Protein AF-A0A0M8SW76-F1 (afdb_monomer_lite)

Secondary structure (DSSP, 8-state):
--HHHHHHHHHHHHTTTS---HHHHHHHHTT--SSPPPGGGHHHHHHHHTS-HHHHHHHHHHHHHS--TTTTS-GGGGGGHHHHTTS-GGGHHHHHHHHHHHHHHHHHHHHHHHHHHHTT---------

Sequence (129 aa):
MTFSQMEAKTWSVGGKEGSRSSAWWNNMANYEMETPPAPKYIPGVAEVLKVSERRVSELVSEQWYGVRPDDEVPERLRDLIPLLEDVDPVDLAVVEELVIALGKKRALAERLARIEAGGEAEEGGSKAA

pLDDT: mean 84.81, std 12.57, range [41.41, 95.06]

Radius of gyration: 26.3 Å; chains: 1; bounding box: 54×26×86 Å

Structure (mmCIF, N/CA/C/O backbone):
data_AF-A0A0M8SW76-F1
#
_entry.id   AF-A0A0M8SW76-F1
#
loop_
_atom_site.group_PDB
_atom_site.id
_atom_site.type_symbol
_atom_site.label_atom_id
_atom_site.label_alt_id
_atom_site.label_comp_id
_atom_site.label_asym_id
_atom_site.label_entity_id
_atom_site.label_seq_id
_atom_site.pdbx_PDB_ins_code
_atom_site.Cartn_x
_atom_site.Cartn_y
_atom_site.Cartn_z
_atom_site.occupancy
_atom_site.B_iso_or_equiv
_atom_site.auth_seq_id
_atom_site.auth_comp_id
_atom_site.auth_asym_id
_atom_site.auth_atom_id
_atom_site.pdbx_PDB_model_num
ATOM 1 N N . MET A 1 1 ? 23.291 -1.955 -0.327 1.00 82.44 1 MET A N 1
ATOM 2 C CA . MET A 1 1 ? 23.077 -2.357 -1.735 1.00 82.44 1 MET A CA 1
ATOM 3 C C . MET A 1 1 ? 23.560 -1.213 -2.610 1.00 82.44 1 MET A C 1
ATOM 5 O O . MET A 1 1 ? 23.230 -0.080 -2.291 1.00 82.44 1 MET A O 1
ATOM 9 N N . THR A 1 2 ? 24.380 -1.468 -3.629 1.00 93.25 2 THR A N 1
ATOM 10 C CA . THR A 1 2 ? 24.856 -0.428 -4.561 1.00 93.25 2 THR A CA 1
ATOM 11 C C . THR A 1 2 ? 23.803 -0.132 -5.631 1.00 93.25 2 THR A C 1
ATOM 13 O O . THR A 1 2 ? 22.945 -0.973 -5.898 1.00 93.25 2 THR A O 1
ATOM 16 N N . PHE A 1 3 ? 23.876 1.024 -6.296 1.00 92.31 3 PHE A N 1
ATOM 17 C CA . PHE A 1 3 ? 22.931 1.365 -7.369 1.00 92.31 3 PHE A CA 1
ATOM 18 C C . PHE A 1 3 ? 22.978 0.387 -8.551 1.00 92.31 3 PHE A C 1
ATOM 20 O O . PHE A 1 3 ? 21.935 0.046 -9.101 1.00 92.31 3 PHE A O 1
ATOM 27 N N . SER A 1 4 ? 24.148 -0.173 -8.865 1.00 90.00 4 SER A N 1
ATOM 28 C CA . SER A 1 4 ? 24.271 -1.233 -9.877 1.00 90.00 4 SER A CA 1
ATOM 29 C C . SER A 1 4 ? 23.625 -2.550 -9.447 1.00 90.00 4 SER A C 1
ATOM 31 O O . SER A 1 4 ? 23.060 -3.260 -10.275 1.00 90.00 4 SER A O 1
ATOM 33 N N . GLN A 1 5 ? 23.641 -2.871 -8.149 1.00 90.81 5 GLN A N 1
ATOM 34 C CA . GLN A 1 5 ? 22.888 -4.013 -7.618 1.00 90.81 5 GLN A CA 1
ATOM 35 C C . GLN A 1 5 ? 21.371 -3.766 -7.672 1.00 90.81 5 GLN A C 1
ATOM 37 O O . GLN A 1 5 ? 20.614 -4.700 -7.936 1.00 90.81 5 GLN A O 1
ATOM 42 N N . MET A 1 6 ? 20.922 -2.526 -7.450 1.00 91.25 6 MET A N 1
ATOM 43 C CA . MET A 1 6 ? 19.508 -2.151 -7.576 1.00 91.25 6 MET A CA 1
ATOM 44 C C . MET A 1 6 ? 19.031 -2.243 -9.029 1.00 91.25 6 MET A C 1
ATOM 46 O O . MET A 1 6 ? 17.987 -2.834 -9.297 1.00 91.25 6 MET A O 1
ATOM 50 N N . GLU A 1 7 ? 19.818 -1.739 -9.980 1.00 90.12 7 GLU A N 1
ATOM 51 C CA . GLU A 1 7 ? 19.549 -1.867 -11.415 1.00 90.12 7 GLU A CA 1
ATOM 52 C C . GLU A 1 7 ? 19.384 -3.335 -11.824 1.00 90.12 7 GLU A C 1
ATOM 54 O O . GLU A 1 7 ? 18.339 -3.709 -12.362 1.00 90.12 7 GLU A O 1
ATOM 59 N N . ALA A 1 8 ? 20.345 -4.191 -11.460 1.00 88.25 8 ALA A N 1
ATOM 60 C CA . ALA A 1 8 ? 20.278 -5.625 -11.737 1.00 88.25 8 ALA A CA 1
ATOM 61 C C . ALA A 1 8 ? 19.006 -6.280 -11.165 1.00 88.25 8 ALA A C 1
ATOM 63 O O . ALA A 1 8 ? 18.368 -7.095 -11.834 1.00 88.25 8 ALA A O 1
ATOM 64 N N . LYS A 1 9 ? 18.587 -5.886 -9.955 1.00 87.44 9 LYS A N 1
ATOM 65 C CA . LYS A 1 9 ? 17.333 -6.362 -9.356 1.00 87.44 9 LYS A CA 1
ATOM 66 C C . LYS A 1 9 ? 16.104 -5.932 -10.144 1.00 87.44 9 LYS A C 1
ATOM 68 O O . LYS A 1 9 ? 15.262 -6.774 -10.442 1.00 87.44 9 LYS A O 1
ATOM 73 N N . THR A 1 10 ? 16.000 -4.663 -10.532 1.00 86.69 10 THR A N 1
ATOM 74 C CA . THR A 1 10 ? 14.848 -4.211 -11.333 1.00 86.69 10 THR A CA 1
ATOM 75 C C . THR A 1 10 ? 14.765 -4.926 -12.684 1.00 86.69 10 THR A C 1
ATOM 77 O O . THR A 1 10 ? 13.668 -5.231 -13.150 1.00 86.69 10 THR A O 1
ATOM 80 N N . TRP A 1 11 ? 15.914 -5.266 -13.280 1.00 85.75 11 TRP A N 1
ATOM 81 C CA . TRP A 1 11 ? 15.980 -6.033 -14.523 1.00 85.75 11 TRP A CA 1
ATOM 82 C C . TRP A 1 11 ? 15.420 -7.453 -14.360 1.00 85.75 11 TRP A C 1
ATOM 84 O O . TRP A 1 11 ? 14.710 -7.935 -15.242 1.00 85.75 11 TRP A O 1
ATOM 94 N N . SER A 1 12 ? 15.661 -8.097 -13.213 1.00 81.00 12 SER A N 1
ATOM 95 C CA . SER A 1 12 ? 15.129 -9.438 -12.926 1.00 81.00 12 SER A CA 1
ATOM 96 C C . SER A 1 12 ? 13.597 -9.505 -12.823 1.00 81.00 12 SER A C 1
ATOM 98 O O . SER A 1 12 ? 13.037 -10.586 -12.969 1.00 81.00 12 SER A O 1
ATOM 100 N N . VAL A 1 13 ? 12.927 -8.364 -12.619 1.00 83.81 13 VAL A N 1
ATOM 101 C CA . VAL A 1 13 ? 11.463 -8.271 -12.476 1.00 83.81 13 VAL A CA 1
ATOM 102 C C . VAL A 1 13 ? 10.798 -7.761 -13.753 1.00 83.81 13 VAL A C 1
ATOM 104 O O . VAL A 1 13 ? 9.911 -8.409 -14.295 1.00 83.81 13 VAL A O 1
ATOM 107 N N . GLY A 1 14 ? 11.218 -6.593 -14.247 1.00 72.69 14 GLY A N 1
ATOM 108 C CA . GLY A 1 14 ? 10.539 -5.885 -15.340 1.00 72.69 14 GLY A CA 1
ATOM 109 C C . GLY A 1 14 ? 11.193 -6.044 -16.713 1.00 72.69 14 GLY A C 1
ATOM 110 O O . GLY A 1 14 ? 10.818 -5.349 -17.659 1.00 72.69 14 GLY A O 1
ATOM 111 N N . GLY A 1 15 ? 12.224 -6.885 -16.834 1.00 79.62 15 GLY A N 1
ATOM 112 C CA . GLY A 1 15 ? 13.052 -6.929 -18.036 1.00 79.62 15 GLY A CA 1
ATOM 113 C C . GLY A 1 15 ? 13.793 -5.606 -18.279 1.00 79.62 15 GLY A C 1
ATOM 114 O O . GLY A 1 15 ? 13.884 -4.741 -17.408 1.00 79.62 15 GLY A O 1
ATOM 115 N N . LYS A 1 16 ? 14.358 -5.434 -19.480 1.00 75.12 16 LYS A N 1
ATOM 116 C CA . LYS A 1 16 ? 15.168 -4.247 -19.815 1.00 75.12 16 LYS A CA 1
ATOM 117 C C . LYS A 1 16 ? 14.337 -2.955 -19.827 1.00 75.12 16 LYS A C 1
ATOM 119 O O . LYS A 1 16 ? 14.847 -1.892 -19.494 1.00 75.12 16 LYS A O 1
ATOM 124 N N . GLU A 1 17 ? 13.061 -3.043 -20.199 1.00 78.00 17 GLU A N 1
ATOM 125 C CA . GLU A 1 17 ? 12.171 -1.883 -20.355 1.00 78.00 17 GLU A CA 1
ATOM 126 C C . GLU A 1 17 ? 11.498 -1.429 -19.050 1.00 78.00 17 GLU A C 1
ATOM 128 O O . GLU A 1 17 ? 11.131 -0.254 -18.935 1.00 78.00 17 GLU A O 1
ATOM 133 N N . GLY A 1 18 ? 11.353 -2.339 -18.079 1.00 77.25 18 GLY A N 1
ATOM 134 C CA . GLY A 1 18 ? 10.843 -2.072 -16.729 1.00 77.25 18 GLY A CA 1
ATOM 135 C C . GLY A 1 18 ? 11.939 -1.847 -15.680 1.00 77.25 18 GLY A C 1
ATOM 136 O O . GLY A 1 18 ? 11.634 -1.650 -14.505 1.00 77.25 18 GLY A O 1
ATOM 137 N N . SER A 1 19 ? 13.212 -1.858 -16.084 1.00 85.38 19 SER A N 1
ATOM 138 C CA . SER A 1 19 ? 14.360 -1.625 -15.202 1.00 85.38 19 SER A CA 1
ATOM 139 C C . SER A 1 19 ? 14.689 -0.136 -15.045 1.00 85.38 19 SER A C 1
ATOM 141 O O . SER A 1 19 ? 14.457 0.677 -15.946 1.00 85.38 19 SER A O 1
ATOM 143 N N . ARG A 1 20 ? 15.256 0.234 -13.890 1.00 89.50 20 ARG A N 1
ATOM 144 C CA . ARG A 1 20 ? 15.817 1.566 -13.633 1.00 89.50 20 ARG A CA 1
ATOM 145 C C . ARG A 1 20 ? 17.331 1.494 -13.517 1.00 89.50 20 ARG A C 1
ATOM 147 O O . ARG A 1 20 ? 17.856 0.660 -12.785 1.00 89.50 20 ARG A O 1
ATOM 154 N N . SER A 1 21 ? 18.006 2.399 -14.223 1.00 90.69 21 SER A N 1
ATOM 155 C CA . SER A 1 21 ? 19.465 2.447 -14.277 1.00 90.69 21 SER A CA 1
ATOM 156 C C . SER A 1 21 ? 20.084 2.864 -12.945 1.00 90.69 21 SER A C 1
ATOM 158 O O . SER A 1 21 ? 19.452 3.537 -12.129 1.00 90.69 21 SER A O 1
ATOM 160 N N . SER A 1 22 ? 21.361 2.536 -12.753 1.00 91.38 22 SER A N 1
ATOM 161 C CA . SER A 1 22 ? 22.146 2.988 -11.598 1.00 91.38 22 SER A CA 1
ATOM 162 C C . SER A 1 22 ? 22.096 4.513 -11.418 1.00 91.38 22 SER A C 1
ATOM 164 O O . SER A 1 22 ? 21.979 5.005 -10.299 1.00 91.38 22 SER A O 1
ATOM 166 N N . ALA A 1 23 ? 22.143 5.265 -12.525 1.00 92.06 23 ALA A N 1
ATOM 167 C CA . ALA A 1 23 ? 22.047 6.724 -12.511 1.00 92.06 23 ALA A CA 1
ATOM 168 C C . ALA A 1 23 ? 20.671 7.208 -12.030 1.00 92.06 23 ALA A C 1
ATOM 170 O O . ALA A 1 23 ? 20.589 8.146 -11.247 1.00 92.06 23 ALA A O 1
ATOM 171 N N . TRP A 1 24 ? 19.592 6.532 -12.438 1.00 93.12 24 TRP A N 1
ATOM 172 C CA . TRP A 1 24 ? 18.248 6.852 -11.960 1.00 93.12 24 TRP A CA 1
ATOM 173 C C . TRP A 1 24 ? 18.137 6.680 -10.439 1.00 93.12 24 TRP A C 1
ATOM 175 O O . TRP A 1 24 ? 17.621 7.560 -9.757 1.00 93.12 24 TRP A O 1
ATOM 185 N N . TRP A 1 25 ? 18.673 5.581 -9.897 1.00 93.19 25 TRP A N 1
ATOM 186 C CA . TRP A 1 25 ? 18.692 5.346 -8.450 1.00 93.19 25 TRP A CA 1
ATOM 187 C C . TRP A 1 25 ? 19.529 6.380 -7.692 1.00 93.19 25 TRP A C 1
ATOM 189 O O . TRP A 1 25 ? 19.120 6.812 -6.618 1.00 93.19 25 TRP A O 1
ATOM 199 N N . ASN A 1 26 ? 20.659 6.809 -8.262 1.00 94.12 26 ASN A N 1
ATOM 200 C CA . ASN A 1 26 ? 21.468 7.886 -7.696 1.00 94.12 26 ASN A CA 1
ATOM 201 C C . ASN A 1 26 ? 20.686 9.205 -7.623 1.00 94.12 26 ASN A C 1
ATOM 203 O O . ASN A 1 26 ? 20.648 9.831 -6.569 1.00 94.12 26 ASN A O 1
ATOM 207 N N . ASN A 1 27 ? 20.014 9.598 -8.706 1.00 93.69 27 ASN A N 1
ATOM 208 C CA . ASN A 1 27 ? 19.226 10.832 -8.726 1.00 93.69 27 ASN A CA 1
ATOM 209 C C . ASN A 1 27 ? 18.050 10.760 -7.745 1.00 93.69 27 ASN A C 1
ATOM 211 O O . ASN A 1 27 ? 17.775 11.725 -7.039 1.00 93.69 27 ASN A O 1
ATOM 215 N N . MET A 1 28 ? 17.387 9.602 -7.649 1.00 90.25 28 MET A N 1
ATOM 21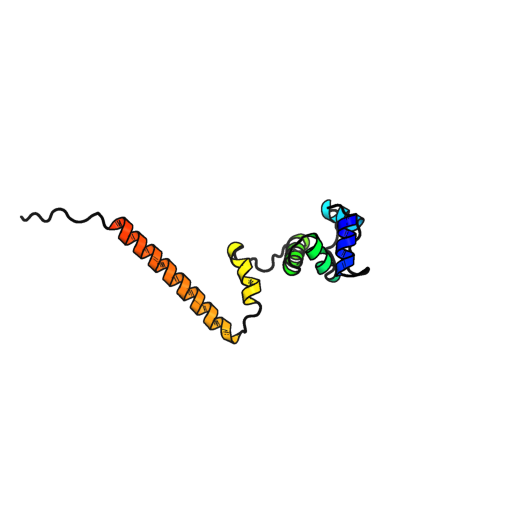6 C CA . MET A 1 28 ? 16.317 9.389 -6.676 1.00 90.25 28 MET A CA 1
ATOM 217 C C . MET A 1 28 ? 16.823 9.517 -5.232 1.00 90.25 28 MET A C 1
ATOM 219 O O . MET A 1 28 ? 16.194 10.207 -4.435 1.00 90.25 28 MET A O 1
ATOM 223 N N . ALA A 1 29 ? 17.984 8.940 -4.909 1.00 89.94 29 ALA A N 1
ATOM 224 C CA . ALA A 1 29 ? 18.584 9.040 -3.578 1.00 89.94 29 ALA A CA 1
ATOM 225 C C . ALA A 1 29 ? 19.001 10.473 -3.196 1.00 89.94 29 ALA A C 1
ATOM 227 O O . ALA A 1 29 ? 19.006 10.809 -2.013 1.00 89.94 29 ALA A O 1
ATOM 228 N N . ASN A 1 30 ? 19.328 11.311 -4.184 1.00 93.31 30 ASN A N 1
ATOM 229 C CA . ASN A 1 30 ? 19.709 12.712 -3.986 1.00 93.31 30 ASN A CA 1
ATOM 230 C C . ASN A 1 30 ? 18.539 13.698 -4.158 1.00 93.31 30 ASN A C 1
ATOM 232 O O . ASN A 1 30 ? 18.759 14.903 -4.107 1.00 93.31 30 ASN A O 1
ATOM 236 N N . TYR A 1 31 ? 17.304 13.213 -4.338 1.00 88.12 31 TYR A N 1
ATOM 237 C CA . TYR A 1 31 ? 16.115 14.042 -4.592 1.00 88.12 31 TYR A CA 1
ATOM 238 C C . TYR A 1 31 ? 16.216 14.926 -5.852 1.00 88.12 31 TYR A C 1
ATOM 240 O O . TYR A 1 31 ? 15.550 15.950 -5.963 1.00 88.12 31 TYR A O 1
ATOM 248 N N . GLU A 1 32 ? 16.999 14.504 -6.844 1.00 93.38 32 GLU A N 1
ATOM 249 C CA . GLU A 1 32 ? 17.219 15.213 -8.117 1.00 93.38 32 GLU A CA 1
ATOM 250 C C . GLU A 1 32 ? 16.229 14.762 -9.209 1.00 93.38 32 GLU A C 1
ATOM 252 O O . GLU A 1 32 ? 16.535 14.738 -10.401 1.00 93.38 32 GLU A O 1
ATOM 257 N N . MET A 1 33 ? 15.035 14.328 -8.804 1.00 90.56 33 MET A N 1
ATOM 258 C CA . MET A 1 33 ? 14.008 13.788 -9.695 1.00 90.56 33 MET A CA 1
ATOM 259 C C . MET A 1 33 ? 12.926 14.835 -9.970 1.00 90.56 33 MET A C 1
ATOM 261 O O . MET A 1 33 ? 12.162 15.187 -9.077 1.00 90.56 33 MET A O 1
ATOM 265 N N . GLU A 1 34 ? 12.802 15.271 -11.224 1.00 87.75 34 GLU A N 1
ATOM 266 C CA . GLU A 1 34 ? 11.781 16.252 -11.633 1.00 87.75 34 GLU A CA 1
ATOM 267 C C . GLU A 1 34 ? 10.384 15.637 -11.815 1.00 87.75 34 GLU A C 1
ATOM 269 O O . GLU A 1 34 ? 9.369 16.311 -11.662 1.00 87.75 34 GLU A O 1
ATOM 274 N N . THR A 1 35 ? 10.315 14.343 -12.137 1.00 91.12 35 THR A N 1
ATOM 275 C CA . THR A 1 35 ? 9.059 13.641 -12.441 1.00 91.12 35 THR A CA 1
ATOM 276 C C . THR A 1 35 ? 8.973 12.307 -11.706 1.00 91.12 35 THR A C 1
ATOM 278 O O . THR A 1 35 ? 10.008 11.648 -11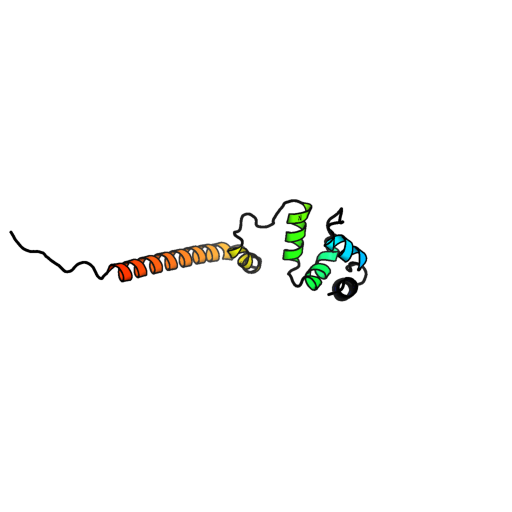.539 1.00 91.12 35 THR A O 1
ATOM 281 N N . PRO A 1 36 ? 7.765 11.845 -11.341 1.00 92.12 36 PRO A N 1
ATOM 282 C CA . PRO A 1 36 ? 7.597 10.550 -10.698 1.00 92.12 36 PRO A CA 1
ATOM 283 C C . PRO A 1 36 ? 8.005 9.397 -11.629 1.00 92.12 36 PRO A C 1
ATOM 285 O O . PRO A 1 36 ? 7.992 9.533 -12.861 1.00 92.12 36 PRO A O 1
ATOM 288 N N . PRO A 1 37 ? 8.363 8.223 -11.079 1.00 91.56 37 PRO A N 1
ATOM 289 C CA . PRO A 1 37 ? 8.559 7.037 -11.898 1.00 91.56 37 PRO A CA 1
ATOM 290 C C . PRO A 1 37 ? 7.253 6.645 -12.604 1.00 91.56 37 PRO A C 1
ATOM 292 O O . PRO A 1 37 ? 6.196 6.591 -11.985 1.00 91.56 37 PRO A O 1
ATOM 295 N N . ALA A 1 38 ? 7.327 6.309 -13.896 1.00 90.81 38 ALA A N 1
ATOM 296 C CA . ALA A 1 38 ? 6.169 5.768 -14.607 1.00 90.81 38 ALA A CA 1
ATOM 297 C C . ALA A 1 38 ? 5.705 4.424 -13.995 1.00 90.81 38 ALA A C 1
ATOM 299 O O . ALA A 1 38 ? 6.557 3.657 -13.528 1.00 90.81 38 ALA A O 1
ATOM 300 N N . PRO A 1 39 ? 4.404 4.076 -14.077 1.00 91.31 39 PRO A N 1
ATOM 301 C CA . PRO A 1 39 ? 3.849 2.890 -13.417 1.00 91.31 39 PRO A CA 1
ATOM 302 C C . PRO A 1 39 ? 4.564 1.575 -13.742 1.00 91.31 39 PRO A C 1
ATOM 304 O O . PRO A 1 39 ? 4.774 0.745 -12.868 1.00 91.31 39 PRO A O 1
ATOM 307 N N . LYS A 1 40 ? 5.046 1.413 -14.979 1.00 91.75 40 LYS A N 1
ATOM 308 C CA . LYS A 1 40 ? 5.780 0.211 -15.413 1.00 91.75 40 LYS A CA 1
ATOM 309 C C . LYS A 1 40 ? 7.060 -0.095 -14.618 1.00 91.75 40 LYS A C 1
ATOM 311 O O . LYS A 1 40 ? 7.585 -1.197 -14.720 1.00 91.75 40 LYS A O 1
ATOM 316 N N . TYR A 1 41 ? 7.589 0.873 -13.870 1.00 93.12 41 TYR A N 1
ATOM 317 C CA . TYR A 1 41 ? 8.794 0.705 -13.053 1.00 93.12 41 TYR A CA 1
ATOM 318 C C . TYR A 1 41 ? 8.487 0.318 -11.601 1.00 93.12 41 TYR A C 1
ATOM 320 O O . TYR A 1 41 ? 9.404 -0.050 -10.868 1.00 93.12 41 TYR A O 1
ATOM 328 N N . ILE A 1 42 ? 7.220 0.397 -11.185 1.00 92.75 42 ILE A N 1
ATOM 329 C CA . ILE A 1 42 ? 6.782 0.137 -9.810 1.00 92.75 42 ILE A CA 1
ATOM 330 C C . ILE A 1 42 ? 7.153 -1.278 -9.335 1.00 92.75 42 ILE A C 1
ATOM 332 O O . ILE A 1 42 ? 7.750 -1.362 -8.260 1.00 92.75 42 ILE A O 1
ATOM 336 N N . PRO A 1 43 ? 6.940 -2.362 -10.112 1.00 92.88 43 PRO A N 1
ATOM 337 C CA . PRO A 1 43 ? 7.308 -3.713 -9.674 1.00 92.88 43 PRO A CA 1
ATOM 338 C C . PRO A 1 43 ? 8.798 -3.853 -9.335 1.00 92.88 43 PRO A C 1
ATOM 340 O O . PRO A 1 43 ? 9.180 -4.415 -8.309 1.00 92.88 43 PRO A O 1
ATOM 343 N N . GLY A 1 44 ? 9.669 -3.277 -10.172 1.00 92.50 44 GLY A N 1
ATOM 344 C CA . GLY A 1 44 ? 11.112 -3.301 -9.938 1.00 92.50 44 GLY A CA 1
ATOM 345 C C . GLY A 1 44 ? 11.5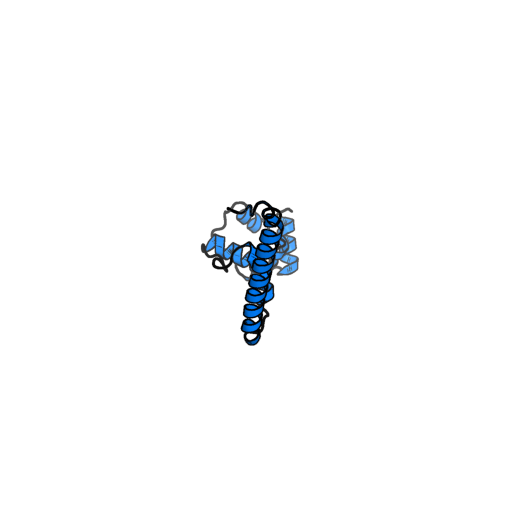11 -2.509 -8.692 1.00 92.50 44 GLY A C 1
ATOM 346 O O . GLY A 1 44 ? 12.347 -2.962 -7.909 1.00 92.50 44 GLY A O 1
ATOM 347 N N . VAL A 1 45 ? 10.908 -1.335 -8.490 1.00 92.75 45 VAL A N 1
ATOM 348 C CA . VAL A 1 45 ? 11.160 -0.504 -7.303 1.00 92.75 45 VAL A CA 1
ATOM 349 C C . VAL A 1 45 ? 10.695 -1.216 -6.030 1.00 92.75 45 VAL A C 1
ATOM 351 O O . VAL A 1 45 ? 11.441 -1.243 -5.051 1.00 92.75 45 VAL A O 1
ATOM 354 N N . ALA A 1 46 ? 9.520 -1.846 -6.060 1.00 92.88 46 ALA A N 1
ATOM 355 C CA . ALA A 1 46 ? 8.969 -2.623 -4.952 1.00 92.88 46 ALA A CA 1
ATOM 356 C C . ALA A 1 46 ? 9.917 -3.757 -4.526 1.00 92.88 46 ALA A C 1
ATOM 358 O O . ALA A 1 46 ? 10.246 -3.888 -3.346 1.00 92.88 46 ALA A O 1
ATOM 359 N N . GLU A 1 47 ? 10.464 -4.503 -5.489 1.00 91.69 47 GLU A N 1
ATOM 360 C CA . GLU A 1 47 ? 11.424 -5.584 -5.226 1.00 91.69 47 GLU A CA 1
ATOM 361 C C . GLU A 1 47 ? 12.756 -5.087 -4.630 1.00 91.69 47 GLU A C 1
ATOM 363 O O . GLU A 1 47 ? 13.347 -5.745 -3.762 1.00 91.69 47 GLU A O 1
ATOM 368 N N . VAL A 1 48 ? 13.252 -3.925 -5.067 1.00 92.56 48 VAL A N 1
ATOM 369 C CA . VAL A 1 48 ? 14.469 -3.320 -4.498 1.00 92.56 48 VAL A CA 1
ATOM 370 C C . VAL A 1 48 ? 14.234 -2.866 -3.061 1.00 92.56 48 VAL A C 1
ATOM 372 O O . VAL A 1 48 ? 15.054 -3.165 -2.191 1.00 92.56 48 VAL A O 1
ATOM 375 N N . LEU A 1 49 ? 13.120 -2.175 -2.817 1.00 90.56 49 LEU A N 1
ATOM 376 C CA . LEU A 1 49 ? 12.780 -1.597 -1.517 1.00 90.56 49 LEU A CA 1
ATOM 377 C C . LEU A 1 49 ? 12.180 -2.610 -0.534 1.00 90.56 49 LEU A C 1
ATOM 379 O O . LEU A 1 49 ? 12.063 -2.299 0.647 1.00 90.56 49 LEU A O 1
ATOM 383 N N . LYS A 1 50 ? 11.840 -3.817 -0.998 1.00 91.62 50 LYS A N 1
ATOM 384 C CA . LYS A 1 50 ? 11.215 -4.880 -0.196 1.00 91.62 50 LYS A CA 1
ATOM 385 C C . LYS A 1 50 ? 9.899 -4.447 0.447 1.00 91.62 50 LYS A C 1
ATOM 387 O O . LYS A 1 50 ? 9.623 -4.760 1.600 1.00 91.62 50 LYS A O 1
ATOM 392 N N . VAL A 1 51 ? 9.077 -3.764 -0.343 1.00 89.50 51 VAL A N 1
ATOM 393 C CA . VAL A 1 51 ? 7.709 -3.355 0.001 1.00 89.50 51 VAL A CA 1
ATOM 394 C C . VAL A 1 51 ? 6.748 -3.785 -1.109 1.00 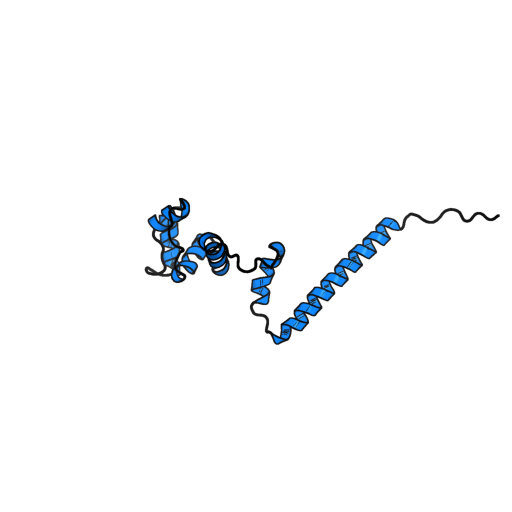89.50 51 VAL A C 1
ATOM 396 O O . VAL A 1 51 ? 7.190 -4.214 -2.172 1.00 89.50 51 VAL A O 1
ATOM 399 N N . SER A 1 52 ? 5.438 -3.683 -0.882 1.00 89.50 52 SER A N 1
ATOM 400 C CA . SER A 1 52 ? 4.439 -3.982 -1.916 1.00 89.50 52 SER A CA 1
ATOM 401 C C . SER A 1 52 ? 4.418 -2.920 -3.026 1.00 89.50 52 SER A C 1
ATOM 403 O O . SER A 1 52 ? 4.771 -1.759 -2.810 1.00 89.50 52 SER A O 1
ATOM 405 N N . GLU A 1 53 ? 3.949 -3.294 -4.220 1.00 91.44 53 GLU A N 1
ATOM 406 C CA . GLU A 1 53 ? 3.724 -2.349 -5.328 1.00 91.44 53 GLU A CA 1
ATOM 407 C C . GLU A 1 53 ? 2.729 -1.245 -4.954 1.00 91.44 53 GLU A C 1
ATOM 409 O O . GLU A 1 53 ? 2.931 -0.072 -5.287 1.00 91.44 53 GLU A O 1
ATOM 414 N N . ARG A 1 54 ? 1.698 -1.604 -4.177 1.00 88.31 54 ARG A N 1
ATOM 415 C CA . ARG A 1 54 ? 0.767 -0.649 -3.572 1.00 88.31 54 ARG A CA 1
ATOM 416 C C . ARG A 1 54 ? 1.518 0.387 -2.738 1.00 88.31 54 ARG A C 1
ATOM 418 O O . ARG A 1 54 ? 1.352 1.582 -2.960 1.00 88.31 54 ARG A O 1
ATOM 425 N N . ARG A 1 55 ? 2.423 -0.056 -1.858 1.00 87.31 55 ARG A N 1
ATOM 426 C CA . ARG A 1 55 ? 3.194 0.847 -0.999 1.00 87.31 55 ARG A CA 1
ATOM 427 C C . ARG A 1 55 ? 4.075 1.805 -1.797 1.00 87.31 55 ARG A C 1
ATOM 429 O O . ARG A 1 55 ? 4.180 2.975 -1.447 1.00 87.31 55 ARG A O 1
ATOM 436 N N . VAL A 1 56 ? 4.696 1.343 -2.882 1.00 92.19 56 VAL A N 1
ATOM 437 C CA . VAL A 1 56 ? 5.450 2.230 -3.786 1.00 92.19 56 VAL A CA 1
ATOM 438 C C . VAL A 1 56 ? 4.528 3.265 -4.430 1.00 92.19 56 VAL A C 1
ATOM 440 O O . VAL A 1 56 ? 4.884 4.438 -4.498 1.00 92.19 56 VAL A O 1
ATOM 443 N N . SER A 1 57 ? 3.338 2.854 -4.866 1.00 90.94 57 SER A N 1
ATOM 444 C CA . SER A 1 57 ? 2.347 3.748 -5.476 1.00 90.94 57 SER A CA 1
ATOM 445 C C . SER A 1 57 ? 1.872 4.827 -4.495 1.00 90.94 57 SER A C 1
ATOM 447 O O . SER A 1 57 ? 1.780 5.996 -4.867 1.00 90.94 57 SER A O 1
ATOM 449 N N . GLU A 1 58 ? 1.651 4.463 -3.230 1.00 89.00 58 GLU A N 1
ATOM 450 C CA . GLU A 1 58 ? 1.342 5.403 -2.145 1.00 89.00 58 GLU A CA 1
ATOM 451 C C . GLU A 1 58 ? 2.473 6.413 -1.939 1.00 89.00 58 GLU A C 1
ATOM 453 O O . GLU A 1 58 ? 2.215 7.611 -1.915 1.00 89.00 58 GLU A O 1
ATOM 458 N N . LEU A 1 59 ? 3.727 5.951 -1.853 1.00 90.88 59 LEU A N 1
ATOM 459 C CA . LEU A 1 59 ? 4.889 6.830 -1.679 1.00 90.88 59 LEU A CA 1
ATOM 460 C C . LEU A 1 59 ? 5.047 7.810 -2.846 1.00 90.88 59 LEU A C 1
ATOM 462 O O . LEU A 1 59 ? 5.371 8.976 -2.635 1.00 90.88 59 LEU A O 1
ATOM 466 N N . VAL A 1 60 ? 4.801 7.355 -4.078 1.00 91.75 60 VAL A N 1
ATOM 467 C CA . VAL A 1 60 ? 4.818 8.224 -5.263 1.00 91.75 60 VAL A CA 1
ATOM 468 C C . VAL A 1 60 ? 3.687 9.254 -5.203 1.00 91.75 60 VAL A C 1
ATOM 470 O O . VAL A 1 60 ? 3.912 10.429 -5.491 1.00 91.75 60 VAL A O 1
ATOM 473 N N . SER A 1 61 ? 2.489 8.833 -4.800 1.00 90.31 61 SER A N 1
ATOM 474 C CA . SER A 1 61 ? 1.321 9.711 -4.653 1.00 90.31 61 SER A CA 1
ATOM 475 C C . SER A 1 61 ? 1.565 10.794 -3.600 1.00 90.31 61 SER A C 1
ATOM 477 O O . SER A 1 61 ? 1.350 11.980 -3.856 1.00 90.31 61 SER A O 1
ATOM 479 N N . GLU A 1 62 ? 2.108 10.395 -2.452 1.00 90.81 62 GLU A N 1
ATOM 480 C CA . GLU A 1 62 ? 2.403 11.277 -1.328 1.00 90.81 62 GLU A CA 1
ATOM 481 C C . GLU A 1 62 ? 3.489 12.294 -1.709 1.00 90.81 62 GLU A C 1
ATOM 483 O O . GLU A 1 62 ? 3.291 13.499 -1.566 1.00 90.81 62 GLU A O 1
ATOM 488 N N . GLN A 1 63 ? 4.601 11.831 -2.286 1.00 89.12 63 GLN A N 1
ATOM 489 C CA . GLN A 1 63 ? 5.760 12.677 -2.575 1.00 89.12 63 GLN A CA 1
ATOM 490 C C . GLN A 1 63 ? 5.560 13.636 -3.761 1.00 89.12 63 GLN A C 1
ATOM 492 O O . GLN A 1 63 ? 6.057 14.761 -3.712 1.00 89.12 63 GLN A O 1
ATOM 497 N N . TRP A 1 64 ? 4.885 13.215 -4.839 1.00 91.75 64 TRP A N 1
ATOM 498 C CA . TRP A 1 64 ? 4.746 14.041 -6.053 1.00 91.75 64 TRP A CA 1
ATOM 499 C C . TRP A 1 64 ? 3.421 14.783 -6.156 1.00 91.75 64 TRP A C 1
ATOM 501 O O . TRP A 1 64 ? 3.359 15.807 -6.835 1.00 91.75 64 TRP A O 1
ATOM 511 N N . TYR A 1 65 ? 2.371 14.286 -5.507 1.00 88.81 65 TYR A N 1
ATOM 512 C CA . TYR A 1 65 ? 1.032 14.859 -5.627 1.00 88.81 65 TYR A CA 1
ATOM 513 C C . TYR A 1 65 ? 0.471 15.351 -4.291 1.00 88.81 65 TYR A C 1
ATOM 515 O O . TYR A 1 65 ? -0.577 15.990 -4.288 1.00 88.81 65 TYR A O 1
ATOM 523 N N . GLY A 1 66 ? 1.153 15.098 -3.167 1.00 88.12 66 GLY A N 1
ATOM 524 C CA . GLY A 1 66 ? 0.668 15.475 -1.839 1.00 88.12 66 GLY A CA 1
ATOM 525 C C . GLY A 1 66 ? -0.594 14.716 -1.425 1.00 88.12 66 GLY A C 1
ATOM 526 O O . GLY A 1 66 ? -1.332 15.188 -0.567 1.00 88.12 66 GLY A O 1
ATOM 527 N N . VAL A 1 67 ? -0.863 13.571 -2.060 1.00 86.38 67 VAL A N 1
ATOM 528 C CA . VAL A 1 67 ? -2.045 12.746 -1.803 1.00 86.38 67 VAL A CA 1
ATOM 529 C C . VAL A 1 67 ? -1.591 11.442 -1.178 1.00 86.38 67 VAL A C 1
ATOM 531 O O . VAL A 1 67 ? -0.860 10.681 -1.811 1.00 86.38 67 VAL A O 1
ATOM 534 N N . ARG A 1 68 ? -2.068 11.138 0.028 1.00 79.88 68 ARG A N 1
ATOM 535 C CA . ARG A 1 68 ? -1.969 9.789 0.574 1.00 79.88 68 ARG A CA 1
ATOM 536 C C . ARG A 1 68 ? -3.261 9.043 0.251 1.00 79.88 68 ARG A C 1
ATOM 538 O O . ARG A 1 68 ? -4.326 9.437 0.736 1.00 79.88 68 ARG A O 1
ATOM 545 N N . PRO A 1 69 ? -3.199 7.964 -0.546 1.00 66.75 69 PRO A N 1
ATOM 546 C CA . PRO A 1 69 ? -4.283 6.997 -0.561 1.00 66.75 69 PRO A CA 1
ATOM 547 C C . PRO A 1 69 ? -4.519 6.571 0.893 1.00 66.75 69 PRO A C 1
ATOM 549 O O . PRO A 1 69 ? -3.559 6.318 1.621 1.00 66.75 69 PRO A O 1
ATOM 552 N N . ASP A 1 70 ? -5.773 6.568 1.335 1.00 69.00 70 ASP A N 1
ATOM 553 C CA . ASP A 1 70 ? -6.156 6.160 2.690 1.00 69.00 70 ASP A CA 1
ATOM 554 C C . ASP A 1 70 ? -5.776 7.147 3.820 1.00 69.00 70 ASP A C 1
ATOM 556 O O . ASP A 1 70 ? -5.610 6.739 4.972 1.00 69.00 70 ASP A O 1
ATOM 560 N N . ASP A 1 71 ? -5.670 8.457 3.549 1.00 67.50 71 ASP A N 1
ATOM 561 C CA . ASP A 1 71 ? 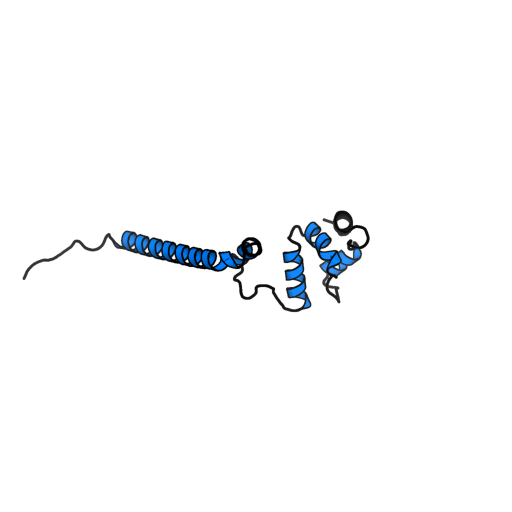-5.524 9.478 4.612 1.00 67.50 71 ASP A CA 1
ATOM 562 C C . ASP A 1 71 ? -6.689 9.484 5.617 1.00 67.50 71 ASP A C 1
ATOM 564 O O . ASP A 1 71 ? -6.526 9.887 6.770 1.00 67.50 71 ASP A O 1
ATOM 568 N N . GLU A 1 72 ? -7.846 8.961 5.216 1.00 70.44 72 GLU A N 1
ATOM 569 C CA . GLU A 1 72 ? -8.991 8.758 6.104 1.00 70.44 72 GLU A CA 1
ATOM 570 C C . GLU A 1 72 ? -8.813 7.546 7.041 1.00 70.44 72 GLU A C 1
ATOM 572 O O . GLU A 1 72 ? -9.491 7.453 8.067 1.00 70.44 72 GLU A O 1
ATOM 577 N N . VAL A 1 73 ? -7.879 6.632 6.740 1.00 76.50 73 VAL A N 1
ATOM 578 C CA . VAL A 1 73 ? -7.620 5.422 7.532 1.00 76.50 73 VAL A CA 1
ATOM 579 C C . VAL A 1 73 ? -6.395 5.625 8.439 1.00 76.50 73 VAL A C 1
ATOM 581 O O . VAL A 1 73 ? -5.266 5.791 7.956 1.00 76.50 73 VAL A O 1
ATOM 584 N N . PRO A 1 74 ? -6.564 5.555 9.777 1.00 80.75 74 PRO A N 1
ATOM 585 C CA . PRO A 1 74 ? -5.454 5.632 10.723 1.00 80.75 74 PRO A CA 1
ATOM 586 C C . PRO A 1 74 ? -4.354 4.608 10.419 1.00 80.75 74 PRO A C 1
ATOM 588 O O . PRO A 1 74 ? -4.656 3.449 10.156 1.00 80.75 74 PRO A O 1
ATOM 591 N N . GLU A 1 75 ? -3.081 5.000 10.554 1.00 75.12 75 GLU A N 1
ATOM 592 C CA . GLU A 1 75 ? -1.911 4.173 10.191 1.00 75.12 75 GLU A CA 1
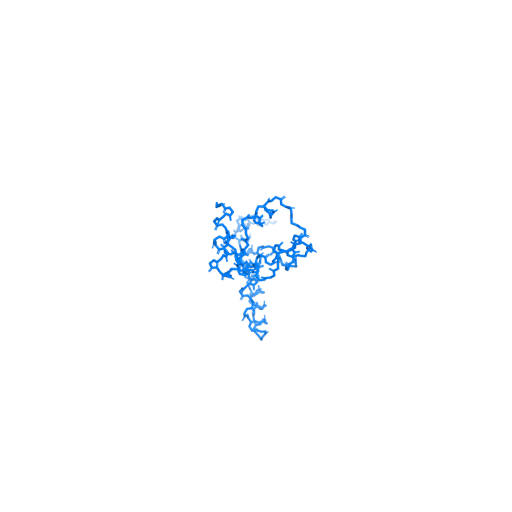ATOM 593 C C . GLU A 1 75 ? -1.967 2.742 10.748 1.00 75.12 75 GLU A C 1
ATOM 595 O O . GLU A 1 75 ? -1.784 1.781 10.010 1.00 75.12 75 GLU A O 1
ATOM 600 N N . ARG A 1 76 ? -2.343 2.590 12.023 1.00 81.56 76 ARG A N 1
ATOM 601 C CA . ARG A 1 76 ? -2.494 1.288 12.704 1.00 81.56 76 ARG A CA 1
ATOM 602 C C . ARG A 1 76 ? -3.543 0.343 12.094 1.00 81.56 76 ARG A C 1
ATOM 604 O O . ARG A 1 76 ? -3.617 -0.806 12.508 1.00 81.56 76 ARG A O 1
ATOM 611 N N . LEU A 1 77 ? -4.415 0.842 11.219 1.00 83.25 77 LEU A N 1
ATOM 612 C CA . LEU A 1 77 ? -5.473 0.076 10.556 1.00 83.25 77 LEU A CA 1
ATOM 613 C C . LEU A 1 77 ? -5.167 -0.177 9.076 1.00 83.25 77 LEU A C 1
ATOM 615 O O . LEU A 1 77 ? -5.916 -0.903 8.431 1.00 83.25 77 LEU A O 1
ATOM 619 N N . ARG A 1 78 ? -4.083 0.387 8.529 1.00 77.88 78 ARG A N 1
ATOM 620 C CA . ARG A 1 78 ? -3.768 0.270 7.097 1.00 77.88 78 ARG A CA 1
ATOM 621 C C . ARG A 1 78 ? -3.450 -1.156 6.670 1.00 77.88 78 ARG A C 1
ATOM 623 O O . ARG A 1 78 ? -3.796 -1.538 5.560 1.00 77.88 78 ARG A O 1
ATOM 630 N N . ASP A 1 79 ? -2.910 -1.970 7.573 1.00 81.81 79 ASP A N 1
ATOM 631 C CA . ASP A 1 79 ? -2.667 -3.395 7.319 1.00 81.81 79 ASP A CA 1
ATOM 632 C C . ASP A 1 79 ? -3.964 -4.198 7.101 1.00 81.81 79 ASP A C 1
ATOM 634 O O . ASP A 1 79 ? -3.921 -5.293 6.543 1.00 81.81 79 ASP A O 1
ATOM 638 N N . LEU A 1 80 ? -5.127 -3.666 7.504 1.00 84.69 80 LEU A N 1
ATOM 639 C CA . LEU A 1 80 ? -6.426 -4.294 7.243 1.00 84.69 80 LEU A CA 1
ATOM 640 C C . LEU A 1 80 ? -6.923 -4.047 5.818 1.00 84.69 80 LEU A C 1
ATOM 642 O O . LEU A 1 80 ? -7.720 -4.832 5.321 1.00 84.69 80 LEU A O 1
ATOM 646 N N . ILE A 1 81 ? -6.458 -2.988 5.155 1.00 83.44 81 ILE A N 1
ATOM 647 C CA . ILE A 1 81 ? -6.910 -2.614 3.811 1.00 83.44 81 ILE A CA 1
ATOM 648 C C . ILE A 1 81 ? -6.711 -3.752 2.797 1.00 83.44 81 ILE A C 1
ATOM 650 O O . ILE A 1 81 ? -7.704 -4.139 2.186 1.00 83.44 81 ILE A O 1
ATOM 654 N N . PRO A 1 82 ? -5.516 -4.364 2.647 1.00 81.62 82 PRO A N 1
ATOM 655 C CA . PRO A 1 82 ? -5.349 -5.475 1.708 1.00 81.62 82 PRO A CA 1
ATOM 656 C C . PRO A 1 82 ? -6.167 -6.719 2.087 1.00 81.62 82 PRO A C 1
ATOM 658 O O . PRO A 1 82 ? -6.498 -7.512 1.218 1.00 81.62 82 PRO A O 1
ATOM 661 N N . LEU A 1 83 ? -6.522 -6.905 3.366 1.00 84.75 83 LEU A N 1
ATOM 662 C CA . LEU A 1 83 ? -7.382 -8.019 3.795 1.00 84.75 83 LEU A CA 1
ATOM 663 C C . LEU A 1 83 ? -8.849 -7.804 3.408 1.00 84.75 83 LEU A C 1
ATOM 665 O O . LEU A 1 83 ? -9.603 -8.768 3.304 1.00 84.75 83 LEU A O 1
ATOM 669 N N . LEU A 1 84 ? -9.251 -6.544 3.248 1.00 87.25 84 LEU A N 1
ATOM 670 C CA . LEU A 1 84 ? -10.605 -6.142 2.884 1.00 87.25 84 LEU A CA 1
ATOM 671 C C . LEU A 1 84 ? -10.765 -5.906 1.376 1.00 87.25 84 LEU A C 1
ATOM 673 O O . LEU A 1 84 ? -11.892 -5.816 0.904 1.00 87.25 84 LEU A O 1
ATOM 677 N N . GLU A 1 85 ? -9.664 -5.823 0.627 1.00 84.44 85 GLU A N 1
ATOM 678 C CA . GLU A 1 85 ? -9.660 -5.548 -0.817 1.00 84.44 85 GLU A CA 1
ATOM 679 C C . GLU A 1 85 ? -10.354 -6.657 -1.628 1.00 84.44 85 GLU A C 1
ATOM 681 O O . GLU A 1 85 ? -11.041 -6.359 -2.603 1.00 84.44 85 GLU A O 1
ATOM 686 N N . ASP A 1 86 ? -10.254 -7.910 -1.171 1.00 84.88 86 ASP A N 1
ATOM 687 C CA . ASP A 1 86 ? -10.869 -9.086 -1.807 1.00 84.88 86 ASP A CA 1
ATOM 688 C C . ASP A 1 86 ? -12.243 -9.467 -1.216 1.00 84.88 86 ASP A C 1
ATOM 690 O O . ASP A 1 86 ? -12.827 -10.483 -1.601 1.00 84.88 86 ASP A O 1
ATOM 694 N N . VAL A 1 87 ? -12.765 -8.699 -0.252 1.00 90.94 87 VAL A N 1
ATOM 695 C CA . VAL A 1 87 ? -14.064 -8.998 0.367 1.00 90.94 87 VAL A CA 1
ATOM 696 C C . VAL A 1 87 ? -15.180 -8.686 -0.622 1.00 90.94 87 VAL A C 1
ATOM 698 O O . VAL A 1 87 ? -15.266 -7.578 -1.155 1.00 90.94 87 VAL A O 1
ATOM 701 N N . ASP A 1 88 ? -16.062 -9.662 -0.846 1.00 93.19 88 ASP A N 1
ATOM 702 C CA . ASP A 1 88 ? -17.239 -9.460 -1.684 1.00 93.19 88 ASP A CA 1
ATOM 703 C C . ASP A 1 88 ? -18.093 -8.320 -1.097 1.00 93.19 88 ASP A C 1
ATOM 705 O O . ASP A 1 88 ? -18.361 -8.313 0.111 1.00 93.19 88 ASP A O 1
ATOM 709 N N . PRO A 1 89 ? -18.555 -7.355 -1.913 1.00 89.69 89 PRO A N 1
ATOM 710 C CA . PRO A 1 89 ? -19.422 -6.280 -1.448 1.00 89.69 89 PRO A CA 1
ATOM 711 C C . PRO A 1 89 ? -20.642 -6.744 -0.635 1.00 89.69 89 PRO A C 1
ATOM 713 O O . PRO A 1 89 ? -21.104 -6.008 0.237 1.00 89.69 89 PRO A O 1
ATOM 716 N N . VAL A 1 90 ? -21.163 -7.949 -0.892 1.00 93.19 90 VAL A N 1
ATOM 717 C CA . VAL A 1 90 ? -22.284 -8.543 -0.143 1.00 93.19 90 VAL A CA 1
ATOM 718 C C . VAL A 1 90 ? -21.904 -8.863 1.308 1.00 93.19 90 VAL A C 1
ATOM 720 O O . VAL A 1 90 ? -22.745 -8.744 2.201 1.00 93.19 90 VAL A O 1
ATOM 723 N N . ASP A 1 91 ? -20.642 -9.201 1.568 1.00 94.69 91 ASP A N 1
ATOM 724 C CA . ASP A 1 91 ? -20.140 -9.582 2.892 1.00 94.69 91 ASP A CA 1
ATOM 725 C C . ASP A 1 91 ? -19.715 -8.375 3.747 1.00 94.69 91 ASP A C 1
ATOM 727 O O . ASP A 1 91 ? -19.479 -8.514 4.952 1.00 94.69 91 ASP A O 1
ATOM 731 N N . LEU A 1 92 ? -19.669 -7.166 3.174 1.00 90.38 92 LEU A N 1
ATOM 732 C CA . LEU A 1 92 ? -19.270 -5.949 3.894 1.00 90.38 92 LEU A CA 1
ATOM 733 C C . LEU A 1 92 ? -20.142 -5.672 5.125 1.00 90.38 92 LEU A C 1
ATOM 735 O O . LEU A 1 92 ? -19.621 -5.268 6.166 1.00 90.38 92 LEU A O 1
ATOM 739 N N . ALA A 1 93 ? -21.447 -5.948 5.042 1.00 90.75 93 ALA A N 1
ATOM 740 C CA . ALA A 1 93 ? -22.359 -5.786 6.175 1.00 90.75 93 ALA A CA 1
ATOM 741 C C . ALA A 1 93 ? -21.970 -6.690 7.360 1.00 90.75 93 ALA A C 1
ATOM 743 O O . ALA A 1 93 ? -22.024 -6.275 8.517 1.00 90.75 93 ALA A O 1
ATOM 744 N N . VAL A 1 94 ? -21.510 -7.913 7.082 1.00 94.94 94 VAL A N 1
ATOM 745 C CA . VAL A 1 94 ? -21.081 -8.869 8.114 1.00 94.94 94 VAL A CA 1
ATOM 746 C C . VAL A 1 94 ? -19.770 -8.419 8.760 1.00 94.94 94 VAL A C 1
ATOM 748 O O . VAL A 1 94 ? -19.601 -8.525 9.977 1.00 94.94 94 VAL A O 1
ATOM 751 N N . VAL A 1 95 ? -18.842 -7.880 7.965 1.00 93.56 95 VAL A N 1
ATOM 752 C CA . VAL A 1 95 ? -17.587 -7.308 8.476 1.00 93.56 95 VAL A CA 1
ATOM 753 C C . VAL A 1 95 ? -17.871 -6.129 9.410 1.00 93.56 95 VAL A C 1
ATOM 755 O O . VAL A 1 95 ? -17.278 -6.045 10.489 1.00 93.56 95 VAL A O 1
ATOM 758 N N . GLU A 1 96 ? -18.808 -5.253 9.047 1.00 93.12 96 GLU A N 1
ATOM 759 C CA . GLU A 1 96 ? -19.225 -4.134 9.896 1.00 93.12 96 GLU A CA 1
ATOM 760 C C . GLU A 1 96 ? -19.799 -4.623 11.238 1.00 93.12 96 GLU A C 1
ATOM 762 O O . GLU A 1 96 ? -19.363 -4.180 12.308 1.00 93.12 96 GLU A O 1
ATOM 767 N N . GLU A 1 97 ? -20.712 -5.599 11.207 1.00 94.94 97 GLU A N 1
ATOM 768 C CA . GLU A 1 97 ? -21.274 -6.205 12.418 1.00 94.94 97 GLU A CA 1
ATOM 769 C C . GLU A 1 97 ? -20.194 -6.825 13.318 1.00 94.94 97 GLU A C 1
ATOM 771 O O . GLU A 1 97 ? -20.231 -6.663 14.547 1.00 94.94 97 GLU A O 1
ATOM 776 N N . LEU A 1 98 ? -19.197 -7.488 12.725 1.00 95.00 98 LEU A N 1
ATOM 777 C CA . LEU A 1 98 ? -18.081 -8.088 13.452 1.00 95.00 98 LEU A CA 1
ATOM 778 C C . LEU A 1 98 ? -17.231 -7.028 14.165 1.00 95.00 98 LEU A C 1
ATOM 780 O O . LEU A 1 98 ? -16.901 -7.193 15.344 1.00 95.00 98 LEU A O 1
ATOM 784 N N . VAL A 1 99 ? -16.902 -5.925 13.487 1.00 93.25 99 VAL A N 1
ATOM 785 C CA . VAL A 1 99 ? -16.143 -4.812 14.081 1.00 93.25 99 VAL A CA 1
ATOM 786 C C . VAL A 1 99 ? -16.908 -4.212 15.264 1.00 93.25 99 VAL A C 1
ATOM 788 O O . VAL A 1 99 ? -16.333 -4.012 16.342 1.00 93.25 99 VAL A O 1
ATOM 791 N N . ILE A 1 100 ? -18.221 -4.005 15.117 1.00 93.50 100 ILE A N 1
ATOM 792 C CA . ILE A 1 100 ? -19.092 -3.526 16.199 1.00 93.50 100 ILE A CA 1
ATOM 793 C C . ILE A 1 100 ? -19.084 -4.508 17.381 1.00 93.50 100 ILE A C 1
ATOM 795 O O . ILE A 1 100 ? -18.969 -4.092 18.541 1.00 93.50 100 ILE A O 1
ATOM 799 N N . ALA A 1 101 ? -19.191 -5.811 17.116 1.00 95.06 101 ALA A N 1
ATOM 800 C CA . ALA A 1 101 ? -19.186 -6.843 18.148 1.00 95.06 101 ALA A CA 1
ATOM 801 C C . ALA A 1 101 ? -17.857 -6.886 18.923 1.00 95.06 101 ALA A C 1
ATOM 803 O O . ALA A 1 101 ? -17.862 -6.953 20.158 1.00 95.06 101 ALA A O 1
ATOM 804 N N . LEU A 1 102 ? -16.719 -6.781 18.229 1.00 93.62 102 LEU A N 1
ATOM 805 C CA . LEU A 1 102 ? -15.391 -6.721 18.848 1.00 93.62 102 LEU A CA 1
ATOM 806 C C . LEU A 1 102 ? -15.235 -5.483 19.741 1.00 93.62 102 LEU A C 1
ATOM 808 O O . LEU A 1 102 ? -14.745 -5.596 20.870 1.00 93.62 102 LEU A O 1
ATOM 812 N N . GLY A 1 103 ? -15.715 -4.322 19.285 1.00 91.69 103 GLY A N 1
ATOM 813 C CA . GLY A 1 103 ? -15.731 -3.092 20.080 1.00 91.69 103 GLY A CA 1
ATOM 814 C C . GLY A 1 103 ? -16.539 -3.240 21.373 1.00 91.69 103 GLY A C 1
ATOM 815 O O . GLY A 1 103 ? -16.047 -2.924 22.459 1.00 91.69 103 GLY A O 1
ATOM 816 N N . LYS A 1 104 ? -17.750 -3.807 21.282 1.00 94.31 104 LYS A N 1
ATOM 817 C CA . LYS A 1 104 ? -18.605 -4.090 22.450 1.00 94.31 104 LYS A CA 1
ATOM 818 C C . LYS A 1 104 ? -17.927 -5.038 23.438 1.00 94.31 104 LYS A C 1
ATOM 820 O O . LYS A 1 104 ? -17.946 -4.785 24.643 1.00 94.31 104 LYS A O 1
ATOM 825 N N . LYS A 1 105 ? -17.296 -6.108 22.943 1.00 93.75 105 LYS A N 1
ATOM 826 C CA . LYS A 1 105 ? -16.583 -7.082 23.780 1.00 93.75 105 LYS A CA 1
ATOM 827 C C . LYS A 1 105 ? -15.441 -6.428 24.560 1.00 93.75 105 LYS A C 1
ATOM 829 O O . LYS A 1 105 ? -15.317 -6.665 25.760 1.00 93.75 105 LYS A O 1
ATOM 834 N N . ARG A 1 106 ? -14.639 -5.578 23.910 1.00 92.69 106 ARG A N 1
ATOM 835 C CA . ARG A 1 106 ? -13.555 -4.836 24.572 1.00 92.69 106 ARG A CA 1
ATOM 836 C C . ARG A 1 106 ? -14.086 -3.891 25.652 1.00 92.69 106 ARG A C 1
ATOM 838 O O . ARG A 1 106 ? -13.580 -3.913 26.769 1.00 92.69 106 ARG A O 1
ATOM 845 N N . ALA A 1 107 ? -15.129 -3.119 25.348 1.00 90.50 107 ALA A N 1
ATOM 846 C CA . ALA A 1 107 ? -15.732 -2.199 26.313 1.00 90.50 107 ALA A CA 1
ATOM 847 C C . ALA A 1 107 ? -16.274 -2.928 27.558 1.00 90.50 107 ALA A C 1
ATOM 849 O O . ALA A 1 107 ? -16.133 -2.440 28.682 1.00 90.50 107 ALA A O 1
ATOM 850 N N . LEU A 1 108 ? -16.862 -4.116 27.372 1.00 93.38 108 LEU A N 1
ATOM 851 C CA . LEU A 1 108 ? -17.300 -4.972 28.476 1.00 93.38 108 LEU A CA 1
ATOM 852 C C . LEU A 1 108 ? -16.121 -5.472 29.316 1.00 93.38 108 LEU A C 1
ATOM 854 O O . LEU A 1 108 ? -16.184 -5.380 30.539 1.00 93.38 108 LEU A O 1
ATOM 858 N N . ALA A 1 109 ? -15.042 -5.939 28.684 1.00 92.25 109 ALA A N 1
ATOM 859 C CA . ALA A 1 109 ? -13.842 -6.384 29.393 1.00 92.25 109 ALA A CA 1
ATOM 860 C C . ALA A 1 109 ? -13.225 -5.256 30.244 1.00 92.25 109 ALA A C 1
ATOM 862 O O . ALA A 1 109 ? -12.926 -5.457 31.417 1.00 92.25 109 ALA A O 1
ATOM 863 N N . GLU A 1 110 ? -13.123 -4.042 29.697 1.00 92.75 110 GLU A N 1
ATOM 864 C CA . GLU A 1 110 ? -12.626 -2.864 30.426 1.00 92.75 110 GLU A CA 1
ATOM 865 C C . GLU A 1 110 ? -13.558 -2.438 31.576 1.00 92.75 110 GLU A C 1
ATOM 867 O O . GLU A 1 110 ? -13.120 -1.886 32.587 1.00 92.75 110 GLU A O 1
ATOM 872 N N . ARG A 1 111 ? -14.871 -2.655 31.440 1.00 90.19 111 ARG A N 1
ATOM 873 C CA . ARG A 1 111 ? -15.835 -2.401 32.519 1.00 90.19 111 ARG A CA 1
ATOM 874 C C . ARG A 1 111 ? -15.718 -3.437 33.638 1.00 90.19 111 ARG A C 1
ATOM 876 O O . ARG A 1 111 ? -15.746 -3.040 34.797 1.00 90.19 111 ARG A O 1
ATOM 883 N N . LEU A 1 112 ? -15.563 -4.717 33.302 1.00 91.56 112 LEU A N 1
ATOM 884 C CA . LEU A 1 112 ? -15.374 -5.792 34.281 1.00 91.56 112 LEU A CA 1
ATOM 885 C C . LEU A 1 112 ? -14.076 -5.607 35.069 1.00 91.56 112 LEU A C 1
ATOM 887 O O . LEU A 1 112 ? -14.123 -5.579 36.293 1.00 91.56 112 LEU A O 1
ATOM 891 N N . ALA A 1 113 ? -12.961 -5.328 34.388 1.00 90.94 113 ALA A N 1
ATOM 892 C CA . ALA A 1 113 ? -11.678 -5.070 35.043 1.00 90.94 113 ALA A CA 1
ATOM 893 C C . ALA A 1 113 ? -11.737 -3.886 36.031 1.00 90.94 113 ALA A C 1
ATOM 895 O O . ALA A 1 113 ? -11.095 -3.913 37.077 1.00 90.94 113 ALA A O 1
ATOM 896 N N . ARG A 1 114 ? -12.536 -2.848 35.736 1.00 89.69 114 ARG A N 1
ATOM 897 C CA . ARG A 1 114 ? -12.763 -1.722 36.663 1.00 89.69 114 ARG A CA 1
ATOM 898 C C . ARG A 1 114 ? -13.583 -2.107 37.892 1.00 89.69 114 ARG A C 1
ATOM 900 O O . ARG A 1 114 ? -13.327 -1.567 38.960 1.00 89.69 114 ARG A O 1
ATOM 907 N N . ILE A 1 115 ? -14.558 -3.002 37.743 1.00 89.06 115 ILE A N 1
ATOM 908 C CA . ILE A 1 115 ? -15.349 -3.516 38.871 1.00 89.06 115 ILE A CA 1
ATOM 909 C C . ILE A 1 115 ? -14.462 -4.386 39.765 1.00 89.06 115 ILE A C 1
ATOM 911 O O . ILE A 1 115 ? -14.477 -4.218 40.977 1.00 89.06 115 ILE A O 1
ATOM 915 N N . GLU A 1 116 ? -13.643 -5.253 39.171 1.00 87.50 116 GLU A N 1
ATOM 916 C CA . GLU A 1 116 ? -12.699 -6.108 39.900 1.00 87.50 116 GLU A CA 1
ATOM 917 C C . GLU A 1 116 ? -11.630 -5.286 40.636 1.00 87.50 116 GLU A C 1
ATOM 919 O O . GLU A 1 116 ? -11.338 -5.561 41.794 1.00 87.50 116 GLU A O 1
ATOM 924 N N . ALA A 1 117 ? -11.102 -4.225 40.015 1.00 82.62 117 ALA A N 1
ATOM 925 C CA . ALA A 1 117 ? -10.127 -3.330 40.645 1.00 82.62 117 ALA A CA 1
ATOM 926 C C . ALA A 1 117 ? -10.729 -2.387 41.709 1.00 82.62 117 ALA A C 1
ATOM 928 O O . ALA A 1 117 ? -9.996 -1.864 42.545 1.00 82.62 117 ALA A O 1
ATOM 929 N N . GLY A 1 118 ? -12.042 -2.135 41.665 1.00 64.38 118 GLY A N 1
ATOM 930 C CA . GLY A 1 118 ? -12.764 -1.275 42.611 1.00 64.38 118 GLY A CA 1
ATOM 931 C C . GLY A 1 118 ? -13.536 -2.028 43.701 1.00 64.38 118 GLY A C 1
ATOM 932 O O . GLY A 1 118 ? -14.161 -1.392 44.543 1.00 64.38 118 GLY A O 1
ATOM 933 N N . GLY A 1 119 ? -13.517 -3.364 43.686 1.00 54.50 119 GLY A N 1
ATOM 934 C CA . GLY A 1 119 ? -14.356 -4.227 44.522 1.00 54.50 119 GLY A CA 1
ATOM 935 C C . GLY A 1 119 ? -13.879 -4.475 45.959 1.00 54.50 119 GLY A C 1
ATOM 936 O O . GLY A 1 119 ? -14.520 -5.252 46.656 1.00 54.50 119 GLY A O 1
ATOM 937 N N . GLU A 1 120 ? -12.800 -3.840 46.431 1.00 51.09 120 GLU A N 1
ATOM 938 C CA . GLU A 1 120 ? -12.315 -3.998 47.821 1.00 51.09 120 GLU A CA 1
ATOM 939 C C . GLU A 1 120 ? -12.823 -2.929 48.809 1.00 51.09 120 GLU A C 1
ATOM 941 O O . GLU A 1 120 ? -12.424 -2.928 49.971 1.00 51.09 120 GLU A O 1
ATOM 946 N N . ALA A 1 121 ? -13.721 -2.026 48.410 1.00 53.28 121 ALA A N 1
ATOM 947 C CA . ALA A 1 121 ? -14.205 -0.971 49.301 1.00 53.28 121 ALA A CA 1
ATOM 948 C C . ALA A 1 121 ? -15.734 -0.901 49.342 1.00 53.28 121 ALA A C 1
ATOM 950 O O . ALA A 1 121 ? -16.313 -0.032 48.708 1.00 53.28 121 ALA A O 1
ATOM 951 N N . GLU A 1 122 ? -16.369 -1.804 50.097 1.00 51.03 122 GLU A N 1
ATOM 952 C CA . GLU A 1 122 ? -17.520 -1.478 50.960 1.00 51.03 122 GLU A CA 1
ATOM 953 C C . GLU A 1 122 ? -17.973 -2.700 51.786 1.00 51.03 122 GLU A C 1
ATOM 955 O O . GLU A 1 122 ? -18.960 -3.362 51.491 1.00 51.03 122 GLU A O 1
ATOM 960 N N . GLU A 1 123 ? -17.276 -2.966 52.892 1.00 49.66 123 GLU A N 1
ATOM 961 C CA . GLU A 1 123 ? -17.900 -3.546 54.088 1.00 49.66 123 GLU A CA 1
ATOM 962 C C . GLU A 1 123 ? -17.392 -2.780 55.311 1.00 49.66 123 GLU A C 1
ATOM 964 O O . GLU A 1 123 ? -16.263 -2.958 55.764 1.00 49.66 123 GLU A O 1
ATOM 969 N N . GLY A 1 124 ? -18.216 -1.880 55.851 1.00 46.12 124 GLY A N 1
ATOM 970 C CA . GLY A 1 124 ? -17.839 -1.159 57.060 1.00 46.12 124 GLY A CA 1
ATOM 971 C C . GLY A 1 124 ? -18.787 -0.044 57.467 1.00 46.12 124 GLY A C 1
ATOM 972 O O . GLY A 1 124 ? -18.479 1.125 57.278 1.00 46.12 124 GLY A O 1
ATOM 973 N N . GLY A 1 125 ? -19.882 -0.406 58.141 1.00 41.41 125 GLY A N 1
ATOM 974 C CA . GLY A 1 125 ? -20.441 0.473 59.171 1.00 41.41 125 GLY A CA 1
ATOM 975 C C . GLY A 1 125 ? -21.860 0.981 58.959 1.00 41.41 125 GLY A C 1
ATOM 976 O O . GLY A 1 125 ? -22.104 2.177 59.072 1.00 41.41 125 GLY A O 1
ATOM 977 N N . SER A 1 126 ? -22.828 0.075 58.809 1.00 49.41 126 SER A N 1
ATOM 978 C CA . SER A 1 126 ? -24.146 0.340 59.392 1.00 49.41 126 SER A CA 1
ATOM 979 C C . SER A 1 126 ? -24.020 0.221 60.915 1.00 49.41 126 SER A C 1
ATOM 981 O O . SER A 1 126 ? -23.903 -0.883 61.451 1.00 49.41 126 SER A O 1
ATOM 983 N N . LYS A 1 127 ? -23.988 1.354 61.625 1.00 45.84 127 LYS A N 1
ATOM 984 C CA . LYS A 1 127 ? -24.324 1.398 63.051 1.00 45.84 127 LYS A CA 1
ATOM 985 C C . LYS A 1 127 ? -25.535 2.296 63.241 1.00 45.84 127 LYS A C 1
ATOM 987 O O . LYS A 1 127 ? -25.544 3.454 62.838 1.00 45.84 127 LYS A O 1
ATOM 992 N N . ALA A 1 128 ? -26.539 1.654 63.821 1.00 47.94 128 ALA A N 1
ATOM 993 C CA . ALA A 1 128 ? -27.854 2.146 64.157 1.00 47.94 128 ALA A CA 1
ATOM 994 C C . ALA A 1 128 ? -27.826 3.392 65.056 1.00 47.94 128 ALA A C 1
ATOM 996 O O . ALA A 1 128 ? -26.882 3.599 65.825 1.00 47.94 128 ALA A O 1
ATOM 997 N N . ALA A 1 129 ? -28.897 4.171 64.908 1.00 51.12 129 ALA A N 1
ATOM 998 C CA . ALA A 1 129 ? -29.328 5.251 65.786 1.00 51.12 129 ALA A CA 1
ATOM 999 C C . ALA A 1 129 ? -29.722 4.752 67.185 1.00 51.12 129 ALA A C 1
ATOM 1001 O O . ALA A 1 129 ? -30.094 3.559 67.306 1.00 51.12 129 ALA A O 1
#

Foldseek 3Di:
DALQVLQVQQCVFLNPVLGDHSVRVVCVVVVVDPAFDDLSNLRSVCRSVVHDSVVSVQVSCCVPPVDGDPPVPPPVCVVCVVVCVPPDPVCVVVVVVVVVVVVVVVVVVVVVVVCVVVVPDDDDDDDDD